Protein AF-A0AAU1EIU1-F1 (afdb_monomer_lite)

Secondary structure (DSSP, 8-state):
-HHHHHHHHHHT--HHHHHHHHT--HHHHHHHHHHHHHTTTTS-------TT--S--------------S-GGGGS-------

pLDDT: mean 75.06, std 18.26, range [41.47, 95.62]

Radius of gyration: 29.45 Å; chains: 1; bounding box: 34×75×60 Å

Sequence (83 aa):
MDSVLLWSWESGLDLQTVAEELGLSSKELLLRAQRLAAEGRLAPKAPAYDVSQSGRHRRHTTMPYPVVPDSPETLYMSSSPYT

Foldseek 3Di:
DVVVLLVCLVVVHDLVVVCVVVVHDSVVSVVVNVVCVVVVSSPPDDPCPDPPVVDDDPPPDPPPDPPDDPDPVVVPPPPDDDD

Structure (mmCIF, N/CA/C/O backbone):
data_AF-A0AAU1EIU1-F1
#
_entry.id   AF-A0AAU1EIU1-F1
#
loop_
_atom_site.group_PDB
_atom_site.id
_atom_site.type_symbol
_atom_site.label_atom_id
_atom_site.label_alt_id
_atom_site.label_comp_id
_atom_site.label_asym_id
_atom_site.label_entity_id
_atom_site.label_seq_id
_atom_site.pdbx_PDB_ins_code
_atom_site.Cartn_x
_atom_site.Cartn_y
_atom_site.Cartn_z
_atom_site.occupancy
_atom_site.B_iso_or_equiv
_atom_site.auth_seq_id
_atom_site.auth_comp_id
_atom_site.auth_asym_id
_atom_site.auth_atom_id
_atom_site.pdbx_PDB_model_num
ATOM 1 N N . MET A 1 1 ? 2.291 4.820 10.436 1.00 87.12 1 MET A N 1
ATOM 2 C CA . MET A 1 1 ? 1.398 5.142 9.303 1.00 87.12 1 MET A CA 1
ATOM 3 C C . MET A 1 1 ? 1.940 4.550 8.006 1.00 87.12 1 MET A C 1
ATOM 5 O O . MET A 1 1 ? 1.444 3.516 7.593 1.00 87.12 1 MET A O 1
ATOM 9 N N . ASP A 1 2 ? 2.995 5.117 7.410 1.00 91.44 2 ASP A N 1
ATOM 10 C CA . ASP A 1 2 ? 3.476 4.713 6.074 1.00 91.44 2 ASP A CA 1
ATOM 11 C C . ASP A 1 2 ? 3.911 3.241 5.978 1.00 91.44 2 ASP A C 1
ATOM 13 O O . ASP A 1 2 ? 3.671 2.603 4.961 1.00 91.44 2 ASP A O 1
ATOM 17 N N . SER A 1 3 ? 4.487 2.671 7.043 1.00 92.50 3 SER A N 1
ATOM 18 C CA . SER A 1 3 ? 4.831 1.241 7.085 1.00 92.50 3 SER A CA 1
ATOM 19 C C . SER A 1 3 ? 3.605 0.332 6.972 1.00 92.50 3 SER A C 1
ATOM 21 O O . SER A 1 3 ? 3.686 -0.716 6.343 1.00 92.50 3 SER A O 1
ATOM 23 N N . VAL A 1 4 ? 2.465 0.742 7.544 1.00 92.56 4 VAL A N 1
ATOM 24 C CA . VAL A 1 4 ? 1.206 -0.013 7.440 1.00 92.56 4 VAL A CA 1
ATOM 2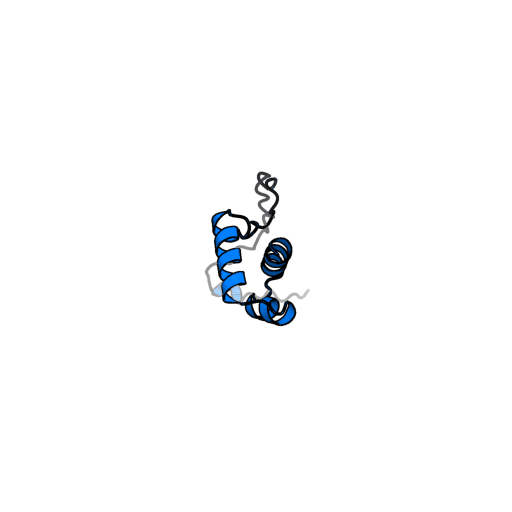5 C C . VAL A 1 4 ? 0.668 0.071 6.019 1.00 92.56 4 VAL A C 1
ATOM 27 O O . VAL A 1 4 ? 0.254 -0.942 5.474 1.00 92.56 4 VAL A O 1
ATOM 30 N N . LEU A 1 5 ? 0.737 1.248 5.393 1.00 93.56 5 LEU A N 1
ATOM 31 C CA . LEU A 1 5 ? 0.347 1.437 3.994 1.00 93.56 5 LEU A CA 1
ATOM 32 C C . LEU A 1 5 ? 1.183 0.581 3.038 1.00 93.56 5 LEU A C 1
ATOM 34 O O . LEU A 1 5 ? 0.629 -0.055 2.150 1.00 93.56 5 LEU A O 1
ATOM 38 N N . LEU A 1 6 ? 2.500 0.529 3.249 1.00 93.06 6 LEU A N 1
ATOM 39 C CA . LEU A 1 6 ? 3.406 -0.295 2.447 1.00 93.06 6 LEU A CA 1
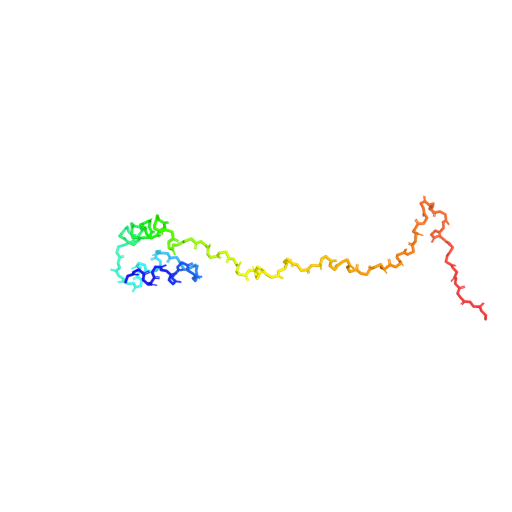ATOM 40 C C . LEU A 1 6 ? 3.111 -1.783 2.611 1.00 93.06 6 LEU A C 1
ATOM 42 O O . LEU A 1 6 ? 2.967 -2.490 1.621 1.00 93.06 6 LEU A O 1
ATOM 46 N N . TRP A 1 7 ? 2.965 -2.245 3.852 1.00 91.69 7 TRP A N 1
ATOM 47 C CA . TRP A 1 7 ? 2.659 -3.646 4.119 1.00 91.69 7 TRP A CA 1
ATOM 48 C C . TRP A 1 7 ? 1.278 -4.051 3.589 1.00 91.69 7 TRP A C 1
ATOM 50 O O . TRP A 1 7 ? 1.130 -5.125 3.012 1.00 91.69 7 TRP A O 1
ATOM 60 N N . SER A 1 8 ? 0.278 -3.176 3.736 1.00 92.12 8 SER A N 1
ATOM 61 C CA . SER A 1 8 ? -1.078 -3.403 3.217 1.00 92.12 8 SER A CA 1
ATOM 62 C C . SER A 1 8 ? -1.065 -3.499 1.695 1.00 92.12 8 SER A C 1
ATOM 64 O O . SER A 1 8 ? -1.680 -4.399 1.135 1.00 92.12 8 SER A O 1
ATOM 66 N N . TRP A 1 9 ? -0.295 -2.631 1.032 1.00 91.38 9 TRP A N 1
ATOM 67 C CA . TRP A 1 9 ? -0.089 -2.674 -0.413 1.00 91.38 9 TRP A CA 1
ATOM 68 C C . TRP A 1 9 ? 0.594 -3.966 -0.875 1.00 91.38 9 TRP A C 1
ATOM 70 O O . TRP A 1 9 ? 0.112 -4.610 -1.802 1.00 91.38 9 TRP A O 1
ATOM 80 N N . GLU A 1 10 ? 1.676 -4.386 -0.212 1.00 89.81 10 GLU A N 1
ATOM 81 C CA . GLU A 1 10 ? 2.363 -5.650 -0.523 1.00 89.81 10 GLU A CA 1
ATOM 82 C C . GLU A 1 10 ? 1.480 -6.882 -0.272 1.00 89.81 10 GLU A C 1
ATOM 84 O O . GLU A 1 10 ? 1.576 -7.869 -0.998 1.00 89.81 10 GLU A O 1
ATOM 89 N N . SER A 1 11 ? 0.601 -6.814 0.730 1.00 90.06 11 SER A N 1
ATOM 90 C CA . SER A 1 11 ? -0.314 -7.900 1.098 1.00 90.06 11 SER A CA 1
ATOM 91 C C . SER A 1 11 ? -1.608 -7.915 0.273 1.00 90.06 11 SER A C 1
ATOM 93 O O . SER A 1 11 ? -2.384 -8.860 0.390 1.00 90.06 11 SER A O 1
ATOM 95 N N . GLY A 1 12 ? -1.863 -6.885 -0.544 1.00 90.19 12 GLY A N 1
ATOM 96 C CA . GLY A 1 12 ? -3.114 -6.728 -1.295 1.00 90.19 12 GLY A CA 1
ATOM 97 C C . GLY A 1 12 ? -4.334 -6.420 -0.418 1.00 90.19 12 GLY A C 1
ATOM 98 O O . GLY A 1 12 ? -5.461 -6.714 -0.810 1.00 90.19 12 GLY A O 1
ATOM 99 N N . LEU A 1 13 ? -4.114 -5.868 0.776 1.00 91.81 13 LEU A N 1
ATOM 100 C CA . LEU A 1 13 ? -5.164 -5.524 1.728 1.00 91.81 13 LEU A CA 1
ATOM 101 C C . LEU A 1 13 ? -5.864 -4.221 1.314 1.00 91.81 13 LEU A C 1
ATOM 103 O O . LEU A 1 13 ? -5.211 -3.254 0.914 1.00 91.81 13 LEU A O 1
ATOM 107 N N . ASP A 1 14 ? -7.190 -4.182 1.455 1.00 92.50 14 ASP A N 1
ATOM 108 C CA . ASP A 1 14 ? -7.981 -2.991 1.149 1.00 92.50 14 ASP A CA 1
ATOM 109 C C . ASP A 1 14 ? -7.705 -1.853 2.148 1.00 92.50 14 ASP A C 1
ATOM 111 O O . ASP A 1 14 ? -7.708 -2.030 3.369 1.00 92.50 14 ASP A O 1
ATOM 115 N N . LEU A 1 15 ? -7.503 -0.649 1.610 1.00 89.94 15 LEU A N 1
ATOM 116 C CA . LEU A 1 15 ? -7.299 0.582 2.369 1.00 89.94 15 LEU A CA 1
ATOM 117 C C . LEU A 1 15 ? -8.497 0.924 3.255 1.00 89.94 15 LEU A C 1
ATOM 119 O O . LEU A 1 15 ? -8.305 1.516 4.318 1.00 89.94 15 LEU A O 1
ATOM 123 N N . GLN A 1 16 ? -9.712 0.565 2.832 1.00 93.00 16 GLN A N 1
ATOM 124 C CA . GLN A 1 16 ? -10.915 0.789 3.630 1.00 93.00 16 GLN A CA 1
ATOM 125 C C . GLN A 1 16 ? -10.892 -0.063 4.905 1.00 93.00 16 GLN A C 1
ATOM 127 O O . GLN A 1 16 ? -11.081 0.476 5.994 1.00 93.00 16 GLN A O 1
ATOM 132 N N . THR A 1 17 ? -10.551 -1.351 4.797 1.00 93.19 17 THR A N 1
ATOM 133 C CA . THR A 1 17 ? -10.372 -2.232 5.963 1.00 93.19 17 THR A CA 1
ATOM 134 C C . THR A 1 17 ? -9.294 -1.694 6.904 1.00 93.19 17 THR A C 1
ATOM 136 O O . THR A 1 17 ? -9.504 -1.618 8.109 1.00 93.19 17 THR A O 1
ATOM 139 N N . VAL A 1 18 ? -8.158 -1.231 6.371 1.00 92.94 18 VAL A N 1
ATOM 140 C CA . VAL A 1 18 ? -7.084 -0.633 7.187 1.00 92.94 18 VAL A CA 1
ATOM 141 C C . VAL A 1 18 ? -7.559 0.614 7.938 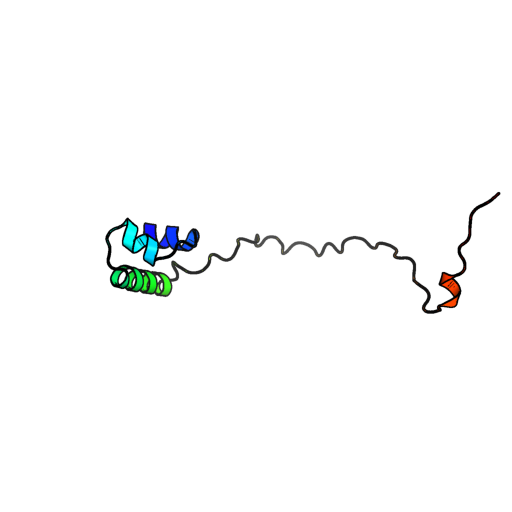1.00 92.94 18 VAL A C 1
ATOM 143 O O . VAL A 1 18 ? -7.158 0.839 9.079 1.00 92.94 18 VAL A O 1
ATOM 146 N N . ALA A 1 19 ? -8.397 1.439 7.306 1.00 94.25 19 ALA A N 1
ATOM 147 C CA . ALA A 1 19 ? -8.952 2.633 7.931 1.00 94.25 19 ALA A CA 1
ATOM 148 C C . ALA A 1 19 ? -9.867 2.283 9.110 1.00 94.25 19 ALA A C 1
ATOM 150 O O . ALA A 1 19 ? -9.746 2.891 10.173 1.00 94.25 19 ALA A O 1
ATOM 151 N N . GLU A 1 20 ? -10.733 1.287 8.935 1.00 95.62 20 GLU A N 1
ATOM 152 C CA . GLU A 1 20 ? -11.666 0.820 9.963 1.00 95.62 20 GLU A CA 1
ATOM 153 C C . GLU A 1 20 ? -10.934 0.220 11.168 1.00 95.62 20 GLU A C 1
ATOM 155 O O . GLU A 1 20 ? -11.182 0.635 12.299 1.00 95.62 20 GLU A O 1
ATOM 160 N N . GLU A 1 21 ? -9.962 -0.663 10.931 1.00 93.75 21 GLU A N 1
ATOM 161 C CA . GLU A 1 21 ? -9.175 -1.317 11.988 1.00 93.75 21 GLU A CA 1
ATOM 162 C C . GLU A 1 21 ? -8.334 -0.328 12.809 1.00 93.75 21 GLU A C 1
ATOM 164 O O . GLU A 1 21 ? -8.137 -0.494 14.013 1.00 93.75 21 GLU A O 1
ATOM 169 N N . LEU A 1 22 ? -7.832 0.731 12.168 1.00 90.19 22 LEU A N 1
ATOM 170 C CA . LEU A 1 22 ? -7.035 1.760 12.837 1.00 90.19 22 LEU A CA 1
ATOM 171 C C . LEU A 1 22 ? -7.879 2.913 13.399 1.00 90.19 22 LEU A C 1
ATOM 173 O O . LEU A 1 22 ? -7.324 3.804 14.045 1.00 90.19 22 LEU A O 1
ATOM 177 N N . GLY A 1 23 ? -9.191 2.936 13.139 1.00 93.31 23 GLY A N 1
ATOM 178 C CA . GLY A 1 23 ? -10.067 4.052 13.501 1.00 93.31 23 GLY A CA 1
ATOM 179 C C . GLY A 1 23 ? -9.675 5.373 12.824 1.00 93.31 23 GLY A C 1
ATOM 180 O O . GLY A 1 23 ? -9.818 6.444 13.415 1.00 93.31 23 GLY A O 1
ATOM 181 N N . LEU A 1 24 ? -9.130 5.307 11.606 1.00 93.00 24 LEU A N 1
ATOM 182 C CA . LEU A 1 24 ? -8.640 6.456 10.843 1.00 93.00 24 LEU A CA 1
ATOM 183 C C . LEU A 1 24 ? -9.597 6.837 9.709 1.00 93.00 24 LEU A C 1
ATOM 185 O O . LEU A 1 24 ? -10.383 6.038 9.211 1.00 93.00 24 LEU A O 1
ATOM 189 N N . SER A 1 25 ? -9.488 8.082 9.246 1.00 94.19 25 SER A N 1
ATOM 190 C CA . SER A 1 25 ? -10.213 8.540 8.060 1.00 94.19 25 SER A CA 1
ATOM 191 C C . SER A 1 25 ? -9.644 7.898 6.793 1.00 94.19 25 SER A C 1
ATOM 193 O O . SER A 1 25 ? -8.460 8.064 6.479 1.00 94.19 25 SER A O 1
ATOM 195 N N . SER A 1 26 ? -10.504 7.238 6.014 1.00 92.50 26 SER A N 1
ATOM 196 C CA . SER A 1 26 ? -10.149 6.659 4.711 1.00 92.50 26 SER A CA 1
ATOM 197 C C . SER A 1 26 ? -9.603 7.709 3.739 1.00 92.50 26 SER A C 1
ATOM 199 O O . SER A 1 26 ? -8.665 7.443 2.989 1.00 92.50 26 SER A O 1
ATOM 201 N N . LYS A 1 27 ? -10.114 8.944 3.805 1.00 93.75 27 LYS A N 1
ATOM 202 C CA . LYS A 1 27 ? -9.642 10.071 2.989 1.00 93.75 27 LYS A CA 1
ATOM 203 C C . LYS A 1 27 ? -8.190 10.450 3.303 1.00 93.75 27 LYS A C 1
ATOM 205 O O . LYS A 1 27 ? -7.413 10.696 2.382 1.00 93.75 27 LYS A O 1
ATOM 210 N N . GLU A 1 28 ? -7.820 10.480 4.582 1.00 92.81 28 GLU A N 1
ATOM 211 C CA . GLU A 1 28 ? -6.450 10.792 5.018 1.00 92.81 28 GLU A CA 1
ATOM 212 C C . GLU A 1 28 ? -5.475 9.683 4.599 1.00 92.81 28 GLU A C 1
ATOM 214 O O . GLU A 1 28 ? -4.400 9.958 4.059 1.00 92.81 28 GLU A O 1
ATOM 219 N N . LEU A 1 29 ? -5.884 8.421 4.769 1.00 92.81 29 LEU A N 1
ATOM 220 C CA . LEU A 1 29 ? -5.137 7.249 4.304 1.00 92.81 29 LEU A CA 1
ATOM 221 C C . LEU A 1 29 ? -4.919 7.279 2.789 1.00 92.81 29 LEU A C 1
ATOM 223 O O . LEU A 1 29 ? -3.797 7.070 2.328 1.00 92.81 29 LEU A O 1
ATOM 227 N N . LEU A 1 30 ? -5.954 7.614 2.018 1.00 92.69 30 LEU A N 1
ATOM 228 C CA . LEU A 1 30 ? -5.877 7.717 0.564 1.00 92.69 30 LEU A CA 1
ATOM 229 C C . LEU A 1 30 ? -4.925 8.833 0.110 1.00 92.69 30 LEU A C 1
ATOM 231 O O . LEU A 1 30 ? -4.131 8.624 -0.806 1.00 92.69 30 LEU A O 1
ATOM 235 N N . LEU A 1 31 ? -4.971 10.014 0.734 1.00 95.44 31 LEU A N 1
ATOM 236 C CA . LEU A 1 31 ? -4.034 11.104 0.429 1.00 95.44 31 LEU A CA 1
ATOM 237 C C . LEU A 1 31 ? -2.588 10.692 0.714 1.00 95.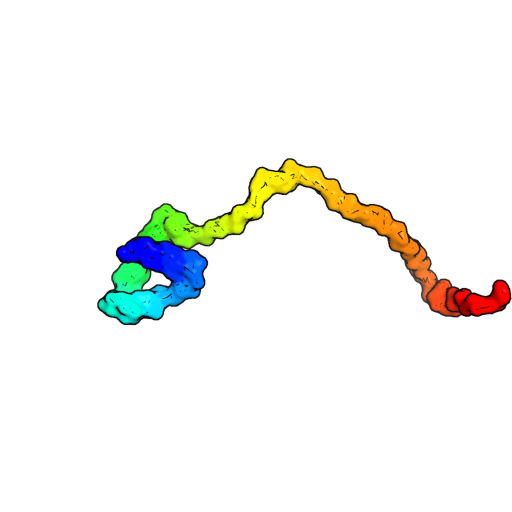44 31 LEU A C 1
ATOM 239 O O . LEU A 1 31 ? -1.677 10.983 -0.067 1.00 95.44 31 LEU A O 1
ATOM 243 N N . ARG A 1 32 ? -2.370 9.973 1.819 1.00 94.81 32 ARG A N 1
ATOM 244 C CA . ARG A 1 32 ? -1.045 9.472 2.174 1.00 94.81 32 ARG A CA 1
ATOM 245 C C . ARG A 1 32 ? -0.563 8.402 1.195 1.00 94.81 32 ARG A C 1
ATOM 247 O O . ARG A 1 32 ? 0.585 8.472 0.760 1.00 94.81 32 ARG A O 1
ATOM 254 N N . ALA A 1 33 ? -1.436 7.478 0.798 1.00 93.44 33 ALA A N 1
ATOM 255 C CA . ALA A 1 33 ? -1.144 6.460 -0.206 1.00 93.44 33 ALA A CA 1
ATOM 256 C C . ALA A 1 33 ? -0.798 7.087 -1.567 1.00 93.44 33 ALA A C 1
ATOM 258 O O . ALA A 1 33 ? 0.210 6.724 -2.164 1.00 93.44 33 ALA A O 1
ATOM 259 N N . GLN A 1 34 ? -1.548 8.098 -2.017 1.00 94.06 34 GLN A N 1
ATOM 260 C CA . GLN A 1 34 ? -1.238 8.836 -3.249 1.00 94.06 34 GLN A CA 1
ATOM 261 C C . GLN A 1 34 ? 0.148 9.483 -3.206 1.00 94.06 34 GLN A C 1
ATOM 263 O O . GLN A 1 34 ? 0.894 9.407 -4.181 1.00 94.06 34 GLN A O 1
ATOM 268 N N . ARG A 1 35 ? 0.531 10.078 -2.069 1.00 95.44 35 ARG A N 1
ATOM 269 C CA . ARG A 1 35 ? 1.878 10.637 -1.903 1.00 95.44 35 ARG A CA 1
ATOM 270 C C . ARG A 1 35 ? 2.952 9.549 -1.998 1.00 95.44 35 ARG A C 1
ATOM 272 O O . ARG A 1 35 ? 3.923 9.733 -2.719 1.00 95.44 35 ARG A O 1
ATOM 279 N N . LEU A 1 36 ? 2.762 8.411 -1.330 1.00 94.19 36 LEU A N 1
ATOM 280 C CA . LEU A 1 36 ? 3.703 7.285 -1.398 1.00 94.19 36 LEU A CA 1
ATOM 281 C C . LEU A 1 36 ? 3.802 6.694 -2.814 1.00 94.19 36 LEU A C 1
ATOM 283 O O . LEU A 1 36 ? 4.885 6.295 -3.238 1.00 94.19 36 LEU A O 1
ATOM 287 N N . ALA A 1 37 ? 2.696 6.658 -3.560 1.00 91.75 37 ALA A N 1
ATOM 288 C CA . ALA A 1 37 ? 2.688 6.255 -4.963 1.00 91.75 37 ALA A CA 1
ATOM 289 C C . ALA A 1 37 ? 3.458 7.252 -5.844 1.00 91.75 37 ALA A C 1
ATOM 291 O O . ALA A 1 37 ? 4.271 6.831 -6.662 1.00 91.75 37 ALA A O 1
ATOM 292 N N . ALA A 1 38 ? 3.270 8.559 -5.632 1.00 94.00 38 ALA A N 1
ATOM 293 C CA . ALA A 1 38 ? 4.026 9.605 -6.324 1.00 94.00 38 ALA A CA 1
ATOM 294 C C . ALA A 1 38 ? 5.532 9.559 -6.000 1.00 94.00 38 ALA A C 1
ATOM 296 O O . ALA A 1 38 ? 6.359 9.850 -6.857 1.00 94.00 38 ALA A O 1
ATOM 297 N N . GLU A 1 39 ? 5.894 9.140 -4.785 1.00 93.50 39 GLU A N 1
ATOM 298 C CA . GLU A 1 39 ? 7.277 8.868 -4.368 1.00 93.50 39 GLU A CA 1
ATOM 299 C C . GLU A 1 39 ? 7.835 7.546 -4.943 1.00 93.50 39 GLU A C 1
ATOM 301 O O . GLU A 1 39 ? 8.993 7.210 -4.704 1.00 93.50 39 GLU A O 1
ATOM 306 N N . GLY A 1 40 ? 7.027 6.765 -5.672 1.00 91.06 40 GLY A N 1
ATOM 307 C CA . GLY A 1 40 ? 7.417 5.467 -6.232 1.00 91.06 40 GLY A CA 1
ATOM 308 C C . GLY A 1 40 ? 7.515 4.337 -5.202 1.00 91.06 40 GLY A C 1
ATOM 309 O O . GLY A 1 40 ? 7.995 3.252 -5.520 1.00 91.06 40 GLY A O 1
ATOM 310 N N . ARG A 1 41 ? 7.056 4.555 -3.965 1.00 90.62 41 ARG A N 1
ATOM 311 C CA . ARG A 1 41 ? 7.164 3.581 -2.865 1.00 90.62 41 ARG A CA 1
ATOM 312 C C . ARG A 1 41 ? 6.085 2.502 -2.897 1.00 90.62 41 ARG A C 1
ATOM 314 O O . ARG A 1 41 ? 6.298 1.432 -2.345 1.00 90.62 41 ARG A O 1
ATOM 321 N N . LEU A 1 42 ? 4.955 2.781 -3.549 1.00 88.31 42 LEU A N 1
ATOM 322 C CA . LEU A 1 42 ? 3.893 1.805 -3.835 1.00 88.31 42 LEU A CA 1
ATOM 323 C C . LEU A 1 42 ? 3.997 1.252 -5.264 1.00 88.31 42 LEU A C 1
ATOM 325 O O . LEU A 1 42 ? 3.023 0.751 -5.817 1.00 88.31 42 LEU A O 1
ATOM 329 N N . ALA A 1 43 ? 5.162 1.365 -5.908 1.00 82.81 43 ALA A N 1
ATOM 330 C CA . ALA A 1 43 ? 5.355 0.724 -7.198 1.00 82.81 43 ALA A CA 1
ATOM 331 C C . ALA A 1 43 ? 5.273 -0.804 -7.019 1.00 82.81 43 ALA A C 1
ATOM 333 O O . ALA A 1 43 ? 5.848 -1.332 -6.061 1.00 82.81 43 ALA A O 1
ATOM 334 N N . PRO A 1 44 ? 4.578 -1.535 -7.910 1.00 70.31 44 PRO A N 1
ATOM 335 C CA . PRO A 1 44 ? 4.629 -2.987 -7.897 1.00 70.31 44 PRO A CA 1
ATOM 336 C C . PRO A 1 44 ? 6.091 -3.400 -8.030 1.00 70.31 44 PRO A C 1
ATOM 338 O O . PRO A 1 44 ? 6.762 -3.066 -9.011 1.00 70.31 44 PRO A O 1
ATOM 341 N N . LYS A 1 45 ? 6.605 -4.095 -7.012 1.00 66.75 45 LYS A N 1
ATOM 342 C CA . LYS A 1 45 ? 7.937 -4.680 -7.075 1.00 66.75 45 LYS A CA 1
ATOM 343 C C . LYS A 1 45 ? 7.904 -5.648 -8.246 1.00 66.75 45 LYS A C 1
ATOM 345 O O . LYS A 1 45 ? 7.179 -6.642 -8.193 1.00 66.75 45 LYS A O 1
ATOM 350 N N . ALA A 1 46 ? 8.629 -5.323 -9.320 1.00 60.53 46 ALA A N 1
ATOM 351 C CA . ALA A 1 46 ? 8.820 -6.264 -10.411 1.00 60.53 46 ALA A CA 1
ATOM 352 C C . ALA A 1 46 ? 9.229 -7.593 -9.766 1.00 60.53 46 ALA A C 1
ATOM 354 O O . ALA A 1 46 ? 10.090 -7.570 -8.872 1.00 60.53 46 ALA A O 1
ATOM 355 N N . PRO A 1 47 ? 8.589 -8.724 -10.125 1.00 56.53 47 PRO A N 1
ATOM 356 C CA . PRO A 1 47 ? 9.050 -10.002 -9.625 1.00 56.53 47 PRO A CA 1
ATOM 357 C C . PRO A 1 47 ? 10.545 -10.037 -9.907 1.00 56.53 47 PRO A C 1
ATOM 359 O O . PRO A 1 47 ? 10.968 -9.723 -11.022 1.00 56.53 47 PRO A O 1
ATOM 362 N N . ALA A 1 48 ? 11.338 -10.333 -8.880 1.00 54.56 48 ALA A N 1
ATOM 363 C CA . ALA A 1 48 ? 12.755 -10.601 -9.035 1.00 54.56 48 ALA A CA 1
ATOM 364 C C . ALA A 1 48 ? 12.884 -11.914 -9.820 1.00 54.56 48 ALA A C 1
ATOM 366 O O . ALA A 1 48 ? 13.280 -12.942 -9.280 1.00 54.56 48 ALA A O 1
ATOM 367 N N . TYR A 1 49 ? 12.473 -11.911 -11.091 1.00 51.31 49 TYR A N 1
ATOM 368 C CA . TYR A 1 49 ? 13.019 -12.836 -12.048 1.00 51.31 49 TYR A CA 1
ATOM 369 C C . TYR A 1 49 ? 14.465 -12.379 -12.173 1.00 51.31 49 TYR A C 1
ATOM 371 O O . TYR A 1 49 ? 14.794 -11.286 -12.629 1.00 51.31 49 TYR A O 1
ATOM 379 N N . ASP A 1 50 ? 15.297 -13.184 -11.546 1.00 47.28 50 ASP A N 1
ATOM 380 C CA . ASP A 1 50 ? 16.732 -13.146 -11.589 1.00 47.28 50 ASP A CA 1
ATOM 381 C C . ASP A 1 50 ? 17.229 -12.608 -12.946 1.00 47.28 50 ASP A C 1
ATOM 383 O O . ASP A 1 50 ? 17.013 -13.210 -14.004 1.00 47.28 50 ASP A O 1
ATOM 387 N N . VAL A 1 51 ? 17.919 -11.466 -12.908 1.00 51.84 51 VAL A N 1
ATOM 388 C CA . VAL A 1 51 ? 18.686 -10.877 -14.019 1.00 51.84 51 VAL A CA 1
ATOM 389 C C . VAL A 1 51 ? 19.919 -11.756 -14.345 1.00 51.84 51 VAL A C 1
ATOM 391 O O . VAL A 1 51 ? 20.951 -11.277 -14.793 1.00 51.84 51 VAL A O 1
ATOM 394 N N . SER A 1 52 ? 19.816 -13.078 -14.177 1.00 51.88 52 SER A N 1
ATOM 395 C CA . SER A 1 52 ? 20.820 -14.077 -14.566 1.00 51.88 52 SER A CA 1
ATOM 396 C C . SER A 1 52 ? 20.309 -15.099 -15.587 1.00 51.88 52 SER A C 1
ATOM 398 O O . SER A 1 52 ? 21.022 -16.051 -15.895 1.00 51.88 52 SER A O 1
ATOM 400 N N . GLN A 1 53 ? 19.134 -14.908 -16.204 1.00 50.97 53 GLN A N 1
ATOM 401 C CA . GLN A 1 53 ? 18.759 -15.677 -17.408 1.00 50.97 53 GLN A CA 1
ATOM 402 C C . GLN A 1 53 ? 19.219 -15.034 -18.731 1.00 50.97 53 GLN A C 1
ATOM 404 O O . GLN A 1 53 ? 18.769 -15.423 -19.807 1.00 50.97 53 GLN A O 1
ATOM 409 N N . SER A 1 54 ? 20.217 -14.141 -18.691 1.00 52.78 54 SER A N 1
ATOM 410 C CA . SER A 1 54 ? 21.131 -13.951 -19.832 1.00 52.78 54 SER A CA 1
ATOM 411 C C . SER A 1 54 ? 22.080 -15.153 -19.899 1.00 52.78 54 SER A C 1
ATOM 413 O O . SER A 1 54 ? 23.258 -15.095 -19.560 1.00 52.78 54 SER A O 1
ATOM 415 N N . GLY A 1 55 ? 21.515 -16.314 -20.212 1.00 55.62 55 GLY A N 1
ATOM 416 C CA . GLY A 1 55 ? 22.150 -17.588 -19.925 1.00 55.62 55 GLY A CA 1
ATOM 417 C C . GLY A 1 55 ? 21.579 -18.691 -20.784 1.00 55.62 55 GLY A C 1
ATOM 418 O O . GLY A 1 55 ? 20.953 -19.613 -20.281 1.00 55.62 55 GLY A O 1
ATOM 419 N N . ARG A 1 56 ? 21.882 -18.610 -22.083 1.00 57.78 56 ARG A N 1
ATOM 420 C CA . ARG A 1 56 ? 21.951 -19.768 -22.978 1.00 57.78 56 ARG A CA 1
ATOM 421 C C . ARG A 1 56 ? 20.601 -20.447 -23.197 1.00 57.78 56 ARG A C 1
ATOM 423 O O . ARG A 1 56 ? 20.226 -21.375 -22.493 1.00 57.78 56 ARG A O 1
ATOM 430 N N . HIS A 1 57 ? 19.946 -20.005 -24.266 1.00 56.28 57 HIS A N 1
ATOM 431 C CA . HIS A 1 57 ? 18.911 -20.692 -25.035 1.00 56.28 57 HIS A CA 1
ATOM 432 C C . HIS A 1 57 ? 19.105 -22.224 -25.008 1.00 56.28 57 HIS A C 1
ATOM 434 O O . HIS A 1 57 ? 19.732 -22.811 -25.893 1.00 56.28 57 HIS A O 1
ATOM 440 N N . ARG A 1 58 ? 18.599 -22.891 -23.963 1.00 58.44 58 ARG A N 1
ATOM 441 C CA . ARG A 1 58 ? 18.463 -24.341 -23.939 1.00 58.44 58 ARG A CA 1
ATOM 442 C C . ARG A 1 58 ? 17.281 -24.616 -24.843 1.00 58.44 58 ARG A C 1
ATOM 444 O O . ARG A 1 58 ? 16.143 -24.677 -24.393 1.00 58.44 58 ARG A O 1
ATOM 451 N N . ARG A 1 59 ? 17.570 -24.756 -26.140 1.00 64.38 59 ARG A N 1
ATOM 452 C CA . ARG A 1 59 ? 16.728 -25.545 -27.035 1.00 64.38 59 ARG A CA 1
ATOM 453 C C . ARG A 1 59 ? 16.672 -26.932 -26.424 1.00 64.38 59 ARG A C 1
ATOM 455 O O . ARG A 1 59 ? 17.575 -27.745 -26.598 1.00 64.38 59 ARG A O 1
ATOM 462 N N . HIS A 1 60 ? 15.655 -27.121 -25.600 1.00 50.97 60 HIS A N 1
ATOM 463 C CA . HIS A 1 60 ? 15.232 -28.412 -25.135 1.00 50.97 60 HIS A CA 1
ATOM 464 C C . HIS A 1 60 ? 15.045 -29.273 -26.382 1.00 50.97 60 HIS A C 1
ATOM 466 O O . HIS A 1 60 ? 14.234 -28.954 -27.246 1.00 50.97 60 HIS A O 1
ATOM 472 N N . THR A 1 61 ? 15.876 -30.308 -26.469 1.00 56.03 61 THR A N 1
ATOM 473 C CA . THR A 1 61 ? 15.520 -31.617 -27.010 1.00 56.03 61 THR A CA 1
ATOM 474 C C . THR A 1 61 ? 14.855 -31.594 -28.385 1.00 56.03 61 THR A C 1
ATOM 476 O O . THR A 1 61 ? 13.636 -31.493 -28.501 1.00 56.03 61 THR A O 1
ATOM 479 N N . THR A 1 62 ? 15.662 -31.821 -29.424 1.00 56.47 62 THR A N 1
ATOM 480 C CA . THR A 1 62 ? 15.229 -32.549 -30.621 1.00 56.47 62 THR A CA 1
ATOM 481 C C . THR A 1 62 ? 14.595 -33.869 -30.171 1.00 56.47 62 THR A C 1
ATOM 483 O O . THR A 1 62 ? 15.276 -34.876 -30.010 1.00 56.47 62 THR A O 1
ATOM 486 N N . MET A 1 63 ? 13.295 -33.850 -29.889 1.00 57.72 63 MET A N 1
ATOM 487 C CA . MET A 1 63 ? 12.454 -35.036 -29.959 1.00 57.72 63 MET A CA 1
ATOM 488 C C . MET A 1 63 ? 12.310 -35.346 -31.451 1.00 57.72 63 MET A C 1
ATOM 490 O O . MET A 1 63 ? 11.852 -34.468 -32.189 1.00 57.72 63 MET A O 1
ATOM 494 N N . PRO A 1 64 ? 12.707 -36.534 -31.936 1.00 55.41 64 PRO A N 1
ATOM 495 C CA . PRO A 1 64 ? 12.330 -36.963 -33.268 1.00 55.41 64 PRO A CA 1
ATOM 496 C C . PRO A 1 64 ? 10.838 -37.295 -33.211 1.00 55.41 64 PRO A C 1
ATOM 498 O O . PRO A 1 64 ? 1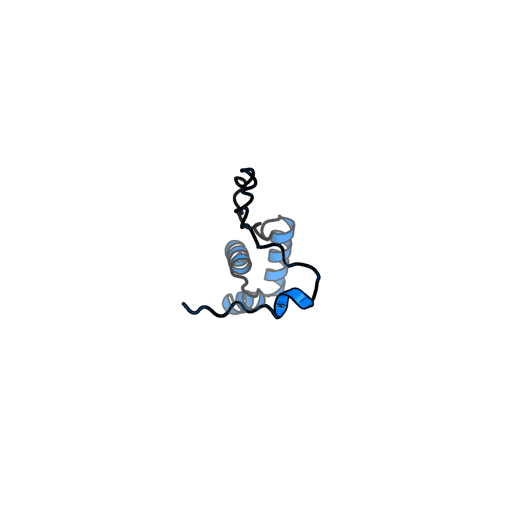0.449 -38.431 -32.956 1.00 55.41 64 PRO A O 1
ATOM 501 N N . TYR A 1 65 ? 9.984 -36.287 -33.382 1.00 55.50 65 TYR A N 1
ATOM 502 C CA . TYR A 1 65 ? 8.598 -36.562 -33.730 1.00 55.50 65 TYR A CA 1
ATOM 503 C C . TYR A 1 65 ? 8.618 -37.301 -35.073 1.00 55.50 65 TYR A C 1
ATOM 505 O O . TYR A 1 65 ? 9.265 -36.813 -36.008 1.00 55.50 65 TYR A O 1
ATOM 513 N N . PRO A 1 66 ? 7.979 -38.478 -35.191 1.00 56.38 66 PRO A N 1
ATOM 514 C CA . PRO A 1 66 ? 7.842 -39.119 -36.484 1.00 56.38 66 PRO A CA 1
ATOM 515 C C . PRO A 1 66 ? 7.056 -38.168 -37.387 1.00 56.38 66 PRO A C 1
ATOM 517 O O . PRO A 1 66 ? 6.001 -37.664 -37.003 1.00 56.38 66 PRO A O 1
ATOM 520 N N . VAL A 1 67 ? 7.614 -37.884 -38.564 1.00 60.44 67 VAL A N 1
ATOM 521 C CA . VAL A 1 67 ? 6.940 -37.137 -39.628 1.00 60.44 67 VAL A CA 1
ATOM 522 C C . VAL A 1 67 ? 5.604 -37.822 -39.884 1.00 60.44 67 VAL A C 1
ATOM 524 O O . VAL A 1 67 ? 5.576 -38.963 -40.340 1.00 60.44 67 VAL A O 1
ATOM 527 N N . VAL A 1 68 ? 4.510 -37.143 -39.550 1.00 60.22 68 VAL A N 1
ATOM 528 C CA . VAL A 1 68 ? 3.166 -37.580 -39.922 1.00 60.22 68 VAL A CA 1
ATOM 529 C C . VAL A 1 68 ? 3.030 -37.307 -41.423 1.00 60.22 68 VAL A C 1
ATOM 531 O O . VAL A 1 68 ? 3.157 -36.147 -41.822 1.00 60.22 68 VAL A O 1
ATOM 534 N N . PRO A 1 69 ? 2.847 -38.329 -42.277 1.00 60.72 69 PRO A N 1
ATOM 535 C CA . PRO A 1 69 ? 2.619 -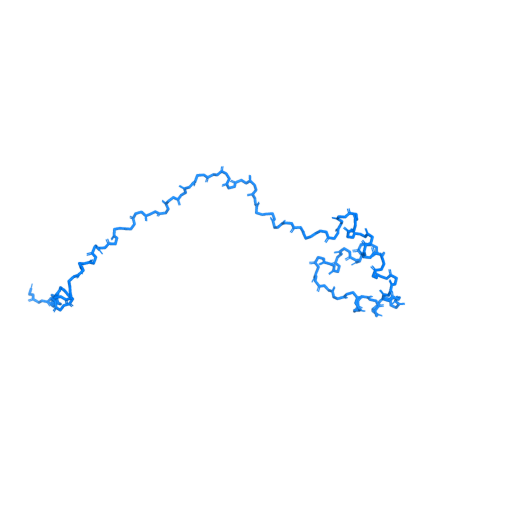38.115 -43.699 1.00 60.72 69 PRO A CA 1
ATOM 536 C C . PRO A 1 69 ? 1.260 -37.439 -43.898 1.00 60.72 69 PRO A C 1
ATOM 538 O O . PRO A 1 69 ? 0.266 -37.867 -43.319 1.00 60.72 69 PRO A O 1
ATOM 541 N N . ASP A 1 70 ? 1.207 -36.422 -44.755 1.00 59.53 70 ASP A N 1
ATOM 542 C CA . ASP A 1 70 ? 0.004 -35.635 -45.085 1.00 59.53 70 ASP A CA 1
ATOM 543 C C . ASP A 1 70 ? -1.023 -36.415 -45.948 1.00 59.53 70 ASP A C 1
ATOM 545 O O . ASP A 1 70 ? -1.846 -35.836 -46.653 1.00 59.53 70 ASP A O 1
ATOM 549 N N . SER A 1 71 ? -0.957 -37.753 -45.948 1.00 55.69 71 SER A N 1
ATOM 550 C CA . SER A 1 71 ? -1.859 -38.622 -46.706 1.00 55.69 71 SER A CA 1
ATOM 551 C C . SER A 1 71 ? -2.754 -39.421 -45.752 1.00 55.69 71 SER A C 1
ATOM 553 O O . SER A 1 71 ? -2.243 -40.170 -44.914 1.00 55.69 71 SER A O 1
ATOM 555 N N . PRO A 1 72 ? -4.092 -39.327 -45.873 1.00 58.03 72 PRO A N 1
ATOM 556 C CA . PRO A 1 72 ? -5.028 -40.025 -44.987 1.00 58.03 72 PRO A CA 1
ATOM 557 C C . PRO A 1 72 ? -4.980 -41.558 -45.123 1.00 58.03 72 PRO A C 1
ATOM 559 O O . PRO A 1 72 ? -5.548 -42.270 -44.297 1.00 58.03 72 PRO A O 1
ATOM 562 N N . GLU A 1 73 ? -4.292 -42.083 -46.138 1.00 57.94 73 GLU A N 1
ATOM 563 C CA . GLU A 1 73 ? -4.204 -43.518 -46.426 1.00 57.94 73 GLU A CA 1
ATOM 564 C C . GLU A 1 73 ? -3.232 -44.259 -45.491 1.00 57.94 73 GLU A C 1
ATOM 566 O O . GLU A 1 73 ? -3.411 -45.448 -45.228 1.00 57.94 73 GLU A O 1
ATOM 571 N N . THR A 1 74 ? -2.239 -43.573 -44.909 1.00 59.16 74 THR A N 1
ATOM 572 C CA . THR A 1 74 ? -1.243 -44.215 -44.028 1.00 59.16 74 THR A CA 1
ATOM 573 C C . THR A 1 74 ? -1.729 -44.427 -42.592 1.00 59.16 74 THR A C 1
ATOM 575 O O . THR A 1 74 ? -1.102 -45.171 -41.843 1.00 59.16 74 THR A O 1
ATOM 578 N N . LEU A 1 75 ? -2.852 -43.816 -42.197 1.00 56.66 75 LEU A N 1
ATOM 579 C CA . LEU A 1 75 ? -3.427 -43.961 -40.851 1.00 56.66 75 LEU A CA 1
ATOM 580 C C . LEU A 1 75 ? -4.153 -45.301 -40.643 1.00 56.66 75 LEU A C 1
ATOM 582 O O . LEU A 1 75 ? -4.367 -45.705 -39.502 1.00 56.66 75 LEU A O 1
ATOM 586 N N . TYR A 1 76 ? -4.509 -46.000 -41.727 1.00 58.75 76 TYR A N 1
ATOM 587 C CA . TYR A 1 76 ? -5.219 -47.282 -41.666 1.00 58.75 76 TYR A CA 1
ATOM 588 C C . TYR A 1 76 ? -4.308 -48.512 -41.737 1.00 58.75 76 TYR A C 1
ATOM 590 O O . TYR A 1 76 ? -4.778 -49.620 -41.475 1.00 58.75 76 TYR A O 1
ATOM 598 N N . MET A 1 77 ? -3.006 -48.359 -42.009 1.00 56.31 77 MET A N 1
ATOM 599 C CA . MET A 1 77 ? -2.059 -49.468 -41.850 1.00 56.31 77 MET A CA 1
ATOM 600 C C . MET A 1 77 ? -1.640 -49.599 -40.384 1.00 56.31 77 MET A C 1
ATOM 602 O O . MET A 1 77 ? -0.507 -49.334 -39.992 1.00 56.31 77 MET A O 1
ATOM 606 N N . SER A 1 78 ? -2.592 -50.045 -39.565 1.00 54.50 78 SER A N 1
ATOM 607 C CA . SER A 1 78 ? -2.298 -50.704 -38.300 1.00 54.50 78 SER A CA 1
ATOM 608 C C . SER A 1 78 ? -1.560 -52.005 -38.619 1.00 54.50 78 SER A C 1
ATOM 610 O O . SER A 1 78 ? -2.167 -52.997 -39.022 1.00 54.50 78 SER A O 1
ATOM 612 N N . SER A 1 79 ? -0.236 -52.013 -38.474 1.00 62.28 79 SER A N 1
ATOM 613 C CA . SER A 1 79 ? 0.508 -53.262 -38.357 1.00 62.28 79 SER A CA 1
ATOM 614 C C . SER A 1 79 ? 0.160 -53.892 -37.008 1.00 62.28 79 SER A C 1
ATOM 616 O O . SER A 1 79 ? 0.793 -53.628 -35.986 1.00 62.28 79 SER A O 1
ATOM 618 N N . SER A 1 80 ? -0.892 -54.713 -36.993 1.00 55.97 80 SER A N 1
ATOM 619 C CA . SER A 1 80 ? -1.124 -55.620 -35.873 1.00 55.97 80 SER A CA 1
ATOM 620 C C . SER A 1 80 ? -0.022 -56.689 -35.835 1.00 55.97 80 SER A C 1
ATOM 622 O O . SER A 1 80 ? 0.329 -57.240 -36.882 1.00 55.97 80 SER A O 1
ATOM 624 N N . PRO A 1 81 ? 0.536 -56.979 -34.649 1.00 60.62 81 PRO A N 1
ATOM 625 C CA . PRO A 1 81 ? 1.698 -57.838 -34.483 1.00 60.62 81 PRO A CA 1
ATOM 626 C C . PRO A 1 81 ? 1.258 -59.289 -34.283 1.00 60.62 81 PRO A C 1
ATOM 628 O O . PRO A 1 81 ? 0.567 -59.548 -33.313 1.00 60.62 81 PRO A O 1
ATOM 631 N N . TYR A 1 82 ? 1.668 -60.232 -35.134 1.00 41.47 82 TYR A N 1
ATOM 632 C CA . TYR A 1 82 ? 1.696 -61.667 -34.800 1.00 41.47 82 TYR A CA 1
ATOM 633 C C . TYR A 1 82 ? 2.550 -62.443 -35.814 1.00 41.47 82 TYR A C 1
ATOM 635 O O . TYR A 1 82 ? 2.092 -62.725 -36.919 1.00 41.47 82 TYR A O 1
ATOM 643 N N . THR A 1 83 ? 3.789 -62.786 -35.450 1.00 48.47 83 THR A N 1
ATOM 644 C CA . THR A 1 83 ? 4.320 -64.168 -35.358 1.00 48.47 83 THR A CA 1
ATOM 645 C C . THR A 1 83 ? 5.729 -64.155 -34.780 1.00 48.47 83 THR A C 1
ATOM 647 O O . THR A 1 83 ? 6.519 -63.269 -35.171 1.00 48.47 83 THR A O 1
#